Protein AF-A0A9W9EV88-F1 (afdb_monomer_lite)

Sequence (184 aa):
MPAATRAVLRQSQFLTRRTAVRHASSSSEKATQAASKAQEGLSKATAAAGPAISNAASALRKVGGPVGKVVSFVDSMIPPTLYYSRVGLELGKLVFRGQNMSPPNLATFQSYFQPLINLSRNPAALKSVNISPANFLARIRNASPKELAFAGVTAAEVVGFFTIGEMIGRMNIVGYRGEVAHHH

Secondary structure (DSSP, 8-state):
-----SSSTTSSSSS------SS-HHHHHHHHHHHHHHHHHHHHHHHHHHHHHHHHHHHHTT--SHHHHHHHHHHHHHHHHHHHHHHHHHHHHHHHHHTT-SPPPHHHHHHHHHHHHHHHH-HHHHHH----HHHHHHHHHHS-HHHHHHHHHHHHHHHHHHHHHHHHHTT-SSS--PPP----

InterPro domains:
  IPR006808 ATP synthase F0 complex subunit G, mitochondrial [PF04718] (73-177)
  IPR006808 ATP synthase F0 complex subunit G, mitochondrial [PTHR12386] (33-177)

pLDDT: mean 74.51, std 19.09, range [37.28, 97.62]

Foldseek 3Di:
DDPDDPPPPPPPPPPPDDPDDDPDVPPVVVVVVVVVVVVVVVVVVCVVCVVVVVVCVVVLVVPPDPVNVVVVVVVVVVVVVVVVVVVVVVVVVVVCVVVVVDDDDPVVVCVVCVVVVVCVVDVVVVVVPPPDVVVVVVCVVPDDPVRVVVVVVVVVVVVVVVVVVVCVVQVHDDDDPDDDPPDD

Structure (mmCIF, N/CA/C/O backbone):
data_AF-A0A9W9EV88-F1
#
_entry.id   AF-A0A9W9EV88-F1
#
loop_
_atom_site.group_PDB
_atom_site.id
_atom_site.type_symbol
_atom_site.label_atom_id
_atom_site.label_alt_id
_atom_site.label_comp_id
_atom_site.label_asym_id
_atom_site.label_entity_id
_atom_site.label_seq_id
_atom_site.pdbx_PDB_ins_code
_atom_site.Cartn_x
_atom_site.Cartn_y
_atom_site.Cartn_z
_atom_site.occupancy
_atom_site.B_iso_or_equiv
_atom_site.auth_seq_id
_atom_site.auth_comp_id
_atom_site.auth_asym_id
_atom_site.auth_atom_id
_atom_site.pdbx_PDB_model_num
ATOM 1 N N . MET A 1 1 ? 13.785 -12.077 65.538 1.00 42.59 1 MET A N 1
ATOM 2 C CA . MET A 1 1 ? 12.809 -12.316 64.451 1.00 42.59 1 MET A CA 1
ATOM 3 C C . MET A 1 1 ? 12.243 -10.972 63.990 1.00 42.59 1 MET A C 1
ATOM 5 O O . MET A 1 1 ? 11.300 -10.499 64.610 1.00 42.59 1 MET A O 1
ATOM 9 N N . PRO A 1 2 ? 12.856 -10.285 63.007 1.00 44.44 2 PRO A N 1
ATOM 10 C CA . PRO A 1 2 ? 12.471 -8.920 62.658 1.00 44.44 2 PRO A CA 1
ATOM 11 C C . PRO A 1 2 ? 11.575 -8.876 61.410 1.00 44.44 2 PRO A C 1
ATOM 13 O O . PRO A 1 2 ? 12.008 -9.179 60.301 1.00 44.44 2 PRO A O 1
ATOM 16 N N . ALA A 1 3 ? 10.327 -8.448 61.594 1.00 52.09 3 ALA A N 1
ATOM 17 C CA . ALA A 1 3 ? 9.383 -8.114 60.532 1.00 52.09 3 ALA A CA 1
ATOM 18 C C . ALA A 1 3 ? 9.397 -6.595 60.281 1.00 52.09 3 ALA A C 1
ATOM 20 O O . ALA A 1 3 ? 8.490 -5.885 60.700 1.00 52.09 3 ALA A O 1
ATOM 21 N N . ALA A 1 4 ? 10.450 -6.076 59.639 1.00 55.38 4 ALA A N 1
ATOM 22 C CA . ALA A 1 4 ? 10.560 -4.638 59.348 1.00 55.38 4 ALA A CA 1
ATOM 23 C C . ALA A 1 4 ? 11.412 -4.316 58.102 1.00 55.38 4 ALA A C 1
ATOM 25 O O . ALA A 1 4 ? 12.207 -3.383 58.117 1.00 55.38 4 ALA A O 1
ATOM 26 N N . THR A 1 5 ? 11.281 -5.078 57.006 1.00 55.31 5 THR A N 1
ATOM 27 C CA . THR A 1 5 ? 12.153 -4.885 55.816 1.00 55.31 5 THR A CA 1
ATOM 28 C C . THR A 1 5 ? 11.405 -4.698 54.488 1.00 55.31 5 THR A C 1
ATOM 30 O O . THR A 1 5 ? 12.028 -4.547 53.445 1.00 55.31 5 THR A O 1
ATOM 33 N N . ARG A 1 6 ? 10.066 -4.623 54.465 1.00 51.69 6 ARG A N 1
ATOM 34 C CA . ARG A 1 6 ? 9.307 -4.501 53.196 1.00 51.69 6 ARG A CA 1
ATOM 35 C C . ARG A 1 6 ? 8.792 -3.105 52.827 1.00 51.69 6 ARG A C 1
ATOM 37 O O . ARG A 1 6 ? 8.215 -2.958 51.755 1.00 51.69 6 ARG A O 1
ATOM 44 N N . ALA A 1 7 ? 9.039 -2.078 53.641 1.00 52.00 7 ALA A N 1
ATOM 45 C CA . ALA A 1 7 ? 8.532 -0.725 53.373 1.00 52.00 7 ALA A CA 1
ATOM 46 C C . ALA A 1 7 ? 9.521 0.214 52.647 1.00 52.00 7 ALA A C 1
ATOM 48 O O . ALA A 1 7 ? 9.100 1.244 52.134 1.00 52.00 7 ALA A O 1
ATOM 49 N N . VAL A 1 8 ? 10.811 -0.131 52.535 1.00 52.62 8 VAL A N 1
ATOM 50 C CA . VAL A 1 8 ? 11.850 0.808 52.044 1.00 52.62 8 VAL A CA 1
ATOM 51 C C . VAL A 1 8 ? 12.163 0.668 50.542 1.00 52.62 8 VAL A C 1
ATOM 53 O O . VAL A 1 8 ? 12.741 1.564 49.938 1.00 52.62 8 VAL A O 1
ATOM 56 N N . LEU A 1 9 ? 11.706 -0.394 49.868 1.00 50.00 9 LEU A N 1
ATOM 57 C CA . LEU A 1 9 ? 12.017 -0.624 48.444 1.00 50.00 9 LEU A CA 1
ATOM 58 C C . LEU A 1 9 ? 11.035 0.011 47.441 1.00 50.00 9 LEU A C 1
ATOM 60 O O . LEU A 1 9 ? 11.208 -0.153 46.237 1.00 50.00 9 LEU A O 1
ATOM 64 N N . ARG A 1 10 ? 10.012 0.751 47.889 1.00 52.19 10 ARG A N 1
ATOM 65 C CA . ARG A 1 10 ? 9.007 1.352 46.984 1.00 52.19 10 ARG A CA 1
ATOM 66 C C . ARG A 1 10 ? 9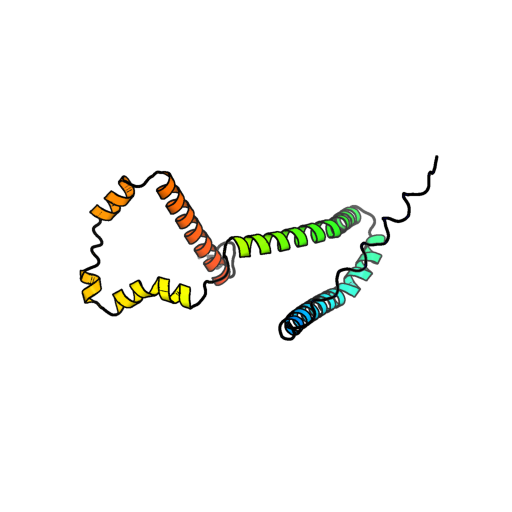.256 2.813 46.601 1.00 52.19 10 ARG A C 1
ATOM 68 O O . ARG A 1 10 ? 8.477 3.360 45.828 1.00 52.19 10 ARG A O 1
ATOM 75 N N . GLN A 1 11 ? 10.327 3.437 47.090 1.00 50.34 11 GLN A N 1
ATOM 76 C CA . GLN A 1 11 ? 10.500 4.893 46.984 1.00 50.34 11 GLN A CA 1
ATOM 77 C C . GLN A 1 11 ? 11.601 5.350 46.008 1.00 50.34 11 GLN A C 1
ATOM 79 O O . GLN A 1 11 ? 11.811 6.547 45.846 1.00 50.34 11 GLN A O 1
ATOM 84 N N . SER A 1 12 ? 12.270 4.432 45.301 1.00 52.25 12 SER A N 1
ATOM 85 C CA . SER A 1 12 ? 13.435 4.750 44.453 1.00 52.25 12 SER A CA 1
ATOM 86 C C . SER A 1 12 ? 13.187 4.770 42.935 1.00 52.25 12 SER A C 1
ATOM 88 O O . SER A 1 12 ? 14.128 4.991 42.181 1.00 52.25 12 SER A O 1
ATOM 90 N N . GLN A 1 13 ? 11.949 4.611 42.444 1.00 51.31 13 GLN A N 1
ATOM 91 C CA . GLN A 1 13 ? 11.678 4.607 40.989 1.00 51.31 13 GLN A CA 1
ATOM 92 C C . GLN A 1 13 ? 11.256 5.956 40.379 1.00 51.31 13 GLN A C 1
ATOM 94 O O . GLN A 1 13 ? 10.990 6.023 39.181 1.00 51.31 13 GLN A O 1
ATOM 99 N N . PHE A 1 14 ? 11.246 7.051 41.145 1.00 52.03 14 PHE A N 1
ATOM 100 C CA . PHE A 1 14 ? 10.795 8.359 40.642 1.00 52.03 14 PHE A CA 1
ATOM 101 C C . PHE A 1 14 ? 11.897 9.393 40.365 1.00 52.03 14 PHE A C 1
ATOM 103 O O . PHE A 1 14 ? 11.577 10.548 40.101 1.00 52.03 14 PHE A O 1
ATOM 110 N N . LEU A 1 15 ? 13.181 9.013 40.344 1.00 52.91 15 LEU A N 1
ATOM 111 C CA . LEU A 1 15 ? 14.284 9.973 40.149 1.00 52.91 15 LEU A CA 1
ATOM 112 C C . LEU A 1 15 ? 15.309 9.589 39.067 1.00 52.91 15 LEU A C 1
ATOM 114 O O . LEU A 1 15 ? 16.475 9.966 39.142 1.00 52.91 15 LEU A O 1
ATOM 118 N N . THR A 1 16 ? 14.897 8.902 37.998 1.00 52.94 16 THR A N 1
ATOM 119 C CA . THR A 1 16 ? 15.766 8.726 36.815 1.00 52.94 16 THR A CA 1
ATOM 120 C C . THR A 1 16 ? 14.980 8.821 35.512 1.00 52.94 16 THR A C 1
ATOM 122 O O . THR A 1 16 ? 14.794 7.854 34.783 1.00 52.94 16 THR A O 1
ATOM 125 N N . ARG A 1 17 ? 14.493 10.024 35.204 1.00 49.72 17 ARG A N 1
ATOM 126 C CA . ARG A 1 17 ? 14.118 10.424 33.838 1.00 49.72 17 ARG A CA 1
ATOM 127 C C . ARG A 1 17 ? 14.121 11.944 33.741 1.00 49.72 17 ARG A C 1
ATOM 129 O O . ARG A 1 17 ? 13.062 12.556 33.774 1.00 49.72 17 ARG A O 1
ATOM 136 N N . ARG A 1 18 ? 15.300 12.571 33.671 1.00 49.94 18 ARG A N 1
ATOM 137 C CA . ARG A 1 18 ? 15.445 13.976 33.237 1.00 49.94 18 ARG A CA 1
ATOM 138 C C . ARG A 1 18 ? 16.908 14.355 32.980 1.00 49.94 18 ARG A C 1
ATOM 140 O O . ARG A 1 18 ? 17.456 15.231 33.628 1.00 49.94 18 ARG A O 1
ATOM 147 N N . THR A 1 19 ? 17.507 13.737 31.965 1.00 48.81 19 THR A N 1
ATOM 148 C CA . THR A 1 19 ? 18.682 14.312 31.287 1.00 48.81 19 THR A CA 1
ATOM 149 C C . THR A 1 19 ? 18.754 13.811 29.849 1.00 48.81 19 THR A C 1
ATOM 151 O O . THR A 1 19 ? 19.478 12.886 29.516 1.00 48.81 19 THR A O 1
ATOM 154 N N . ALA A 1 20 ? 17.938 14.425 28.994 1.00 43.47 20 ALA A N 1
ATOM 155 C CA . ALA A 1 20 ? 18.139 14.462 27.547 1.00 43.47 20 ALA A CA 1
ATOM 156 C C . ALA A 1 20 ? 17.398 15.691 26.998 1.00 43.47 20 ALA A C 1
ATOM 158 O O . ALA A 1 20 ? 16.438 15.591 26.241 1.00 43.47 20 ALA A O 1
ATOM 159 N N . VAL A 1 21 ? 17.798 16.875 27.468 1.00 48.50 21 VAL A N 1
ATOM 160 C CA . VAL A 1 21 ? 17.461 18.147 26.823 1.00 48.50 21 VAL A CA 1
ATOM 161 C C . VAL A 1 21 ? 18.772 18.725 26.339 1.00 48.50 21 VAL A C 1
ATOM 163 O O . VAL A 1 21 ? 19.566 19.196 27.148 1.00 48.50 21 VAL A O 1
ATOM 166 N N . ARG A 1 22 ? 18.991 18.629 25.031 1.00 48.88 22 ARG A N 1
ATOM 167 C CA . ARG A 1 22 ? 19.702 19.569 24.152 1.00 48.88 22 ARG A CA 1
ATOM 168 C C . ARG A 1 22 ? 19.747 18.885 22.781 1.00 48.88 22 ARG A C 1
ATOM 170 O O . ARG A 1 22 ? 20.047 17.702 22.718 1.00 48.88 22 ARG A O 1
ATOM 177 N N . HIS A 1 23 ? 19.395 19.625 21.727 1.00 37.28 23 HIS A N 1
ATOM 178 C CA . HIS A 1 23 ? 19.303 19.209 20.310 1.00 37.28 23 HIS A CA 1
ATOM 179 C C . HIS A 1 23 ? 17.941 18.674 19.804 1.00 37.28 23 HIS A C 1
ATOM 181 O O . HIS A 1 23 ? 17.865 17.573 19.273 1.00 37.28 23 HIS A O 1
ATOM 187 N N . ALA A 1 24 ? 16.860 19.470 19.892 1.00 39.75 24 ALA A N 1
ATOM 188 C CA . ALA A 1 24 ? 15.646 19.254 19.072 1.00 39.75 24 ALA A CA 1
ATOM 189 C C . ALA A 1 24 ? 14.777 20.519 18.860 1.00 39.75 24 ALA A C 1
ATOM 191 O O . ALA A 1 24 ? 13.564 20.410 18.668 1.00 39.75 24 ALA A O 1
ATOM 192 N N . SER A 1 25 ? 15.362 21.720 18.899 1.00 42.44 25 SER A N 1
ATOM 193 C CA . SER A 1 25 ? 14.620 22.994 18.902 1.00 42.44 25 SER A CA 1
ATOM 194 C C . SER A 1 25 ? 13.800 23.262 17.631 1.00 42.44 25 SER A C 1
ATOM 196 O O . SER A 1 25 ? 12.825 23.988 17.699 1.00 42.44 25 SER A O 1
ATOM 198 N N . SER A 1 26 ? 14.112 22.639 16.491 1.00 46.00 26 SER A N 1
ATOM 199 C CA . SER A 1 26 ? 13.378 22.857 15.229 1.00 46.00 26 SER A CA 1
ATOM 200 C C . SER A 1 26 ? 12.286 21.816 14.929 1.00 46.00 26 SER A C 1
ATOM 202 O O . SER A 1 26 ? 11.531 21.971 13.965 1.00 46.00 26 SER A O 1
ATOM 204 N N . SER A 1 27 ? 12.169 20.754 15.741 1.00 43.22 27 SER A N 1
ATOM 205 C CA . SER A 1 27 ? 11.114 19.729 15.598 1.00 43.22 27 SER A CA 1
ATOM 206 C C . SER A 1 27 ? 10.027 19.838 16.668 1.00 43.22 27 SER A C 1
ATOM 208 O O . SER A 1 27 ? 8.867 19.529 16.391 1.00 43.22 27 SER A O 1
ATOM 210 N N . SER A 1 28 ? 10.368 20.348 17.859 1.00 45.91 28 SER A N 1
ATOM 211 C CA . SER A 1 28 ? 9.395 20.629 18.915 1.00 45.91 28 SER A CA 1
ATOM 212 C C . SER A 1 28 ? 8.444 21.744 18.497 1.00 45.91 28 SER A C 1
ATOM 214 O O . SER A 1 28 ? 7.249 21.623 18.720 1.00 45.91 28 SER A O 1
ATOM 216 N N . GLU A 1 29 ? 8.922 22.784 17.818 1.00 43.59 29 GLU A N 1
ATOM 217 C CA . GLU A 1 29 ? 8.090 23.906 17.369 1.00 43.59 29 GLU A CA 1
ATOM 218 C C . GLU A 1 29 ? 7.052 23.474 16.326 1.00 43.59 29 GLU A C 1
ATOM 220 O O . GLU A 1 29 ? 5.887 23.844 16.436 1.00 43.59 29 GLU A O 1
ATOM 225 N N . LYS A 1 30 ? 7.420 22.604 15.374 1.00 49.88 30 LYS A N 1
ATOM 226 C CA . LYS A 1 30 ? 6.482 22.054 14.378 1.00 49.88 30 LYS A CA 1
ATOM 227 C C . LYS A 1 30 ? 5.500 21.052 14.986 1.00 49.88 30 LYS A C 1
ATOM 229 O O . LYS A 1 30 ? 4.329 21.063 14.619 1.00 49.88 30 LYS A O 1
ATOM 234 N N . ALA A 1 31 ? 5.942 20.225 15.934 1.00 43.78 31 ALA A N 1
ATOM 235 C CA . ALA A 1 31 ? 5.064 19.310 16.664 1.00 43.78 31 ALA A CA 1
ATOM 236 C C . ALA A 1 31 ? 4.094 20.062 17.589 1.00 43.78 31 ALA A C 1
ATOM 238 O O . ALA A 1 31 ? 2.920 19.712 17.659 1.00 43.78 31 ALA A O 1
ATOM 239 N N . THR A 1 32 ? 4.556 21.136 18.232 1.00 47.88 32 THR A N 1
ATOM 240 C CA . THR A 1 32 ? 3.735 22.000 19.089 1.00 47.88 32 THR A CA 1
ATOM 241 C C . THR A 1 32 ? 2.781 22.835 18.243 1.00 47.88 32 THR A C 1
ATOM 243 O O . THR A 1 32 ? 1.622 22.942 18.596 1.00 47.88 32 THR A O 1
ATOM 246 N N . GLN A 1 33 ? 3.190 23.342 17.076 1.00 50.84 33 GLN A N 1
ATOM 247 C CA . GLN A 1 33 ? 2.287 24.031 16.146 1.00 50.84 33 GLN A CA 1
ATOM 248 C C . GLN A 1 33 ? 1.256 23.091 15.511 1.00 50.84 33 GLN A C 1
ATOM 250 O O . GLN A 1 33 ? 0.112 23.494 15.328 1.00 50.84 33 GLN A O 1
ATOM 255 N N . ALA A 1 34 ? 1.619 21.848 15.185 1.00 51.69 34 ALA A N 1
ATOM 256 C CA . ALA A 1 34 ? 0.673 20.850 14.687 1.00 51.69 34 ALA A CA 1
ATOM 257 C C . ALA A 1 34 ? -0.304 20.402 15.782 1.00 51.69 34 ALA A C 1
ATOM 259 O O . ALA A 1 34 ? -1.499 20.300 15.519 1.00 51.69 34 ALA A O 1
ATOM 260 N N . ALA A 1 35 ? 0.183 20.207 17.012 1.00 49.84 35 ALA A N 1
ATOM 261 C CA . ALA A 1 35 ? -0.654 19.944 18.175 1.00 49.84 35 ALA A CA 1
ATOM 262 C C . ALA A 1 35 ? -1.586 21.126 18.447 1.00 49.84 35 ALA A C 1
ATOM 264 O O . ALA A 1 35 ? -2.786 20.921 18.523 1.00 49.84 35 ALA A O 1
ATOM 265 N N . SER A 1 36 ? -1.075 22.360 18.465 1.00 52.44 36 SER A N 1
ATOM 266 C CA . SER A 1 36 ? -1.872 23.573 18.657 1.00 52.44 36 SER A CA 1
ATOM 267 C C . SER A 1 36 ? -2.904 23.769 17.550 1.00 52.44 36 SER A C 1
ATOM 269 O O . SER A 1 36 ? -4.048 24.049 17.871 1.00 52.44 36 SER A O 1
ATOM 271 N N . LYS A 1 37 ? -2.574 23.539 16.270 1.00 63.59 37 LYS A N 1
ATOM 272 C CA . LYS A 1 37 ? -3.545 23.609 15.157 1.00 63.59 37 LYS A CA 1
ATOM 273 C C . LYS A 1 37 ? -4.586 22.492 15.212 1.00 63.59 37 LYS A C 1
ATOM 275 O O . LYS A 1 37 ? -5.748 22.729 14.894 1.00 63.59 37 LYS A O 1
ATOM 280 N N . ALA A 1 38 ? -4.203 21.292 15.640 1.00 52.59 38 ALA A N 1
ATOM 281 C CA . ALA A 1 38 ? -5.143 20.202 15.879 1.00 52.59 38 ALA A CA 1
ATOM 282 C C . ALA A 1 38 ? -6.049 20.497 17.084 1.00 52.59 38 ALA A C 1
ATOM 284 O O . ALA A 1 38 ? -7.243 20.223 17.029 1.00 52.59 38 ALA A O 1
ATOM 285 N N . GLN A 1 39 ? -5.515 21.110 18.141 1.00 52.06 39 GLN A N 1
ATOM 286 C CA . GLN A 1 39 ? -6.261 21.529 19.325 1.00 52.06 39 GLN A CA 1
ATOM 287 C C . GLN A 1 39 ? -7.179 22.708 19.016 1.00 52.06 39 GLN A C 1
ATOM 289 O O . GLN A 1 39 ? -8.282 22.769 19.540 1.00 52.06 39 GLN A O 1
ATOM 294 N N . GLU A 1 40 ? -6.775 23.605 18.123 1.00 62.88 40 GLU A N 1
ATOM 295 C CA . GLU A 1 40 ? -7.579 24.719 17.632 1.00 62.88 40 GLU A CA 1
ATOM 296 C C . GLU A 1 40 ? -8.682 24.232 16.681 1.00 62.88 40 GLU A C 1
ATOM 298 O O . GLU A 1 40 ? -9.814 24.691 16.778 1.00 62.88 40 GLU A O 1
ATOM 303 N N . GLY A 1 41 ? -8.400 23.246 15.824 1.00 61.50 41 GLY A N 1
ATOM 304 C CA . GLY A 1 41 ? -9.399 22.574 14.988 1.00 61.50 41 GLY A CA 1
ATOM 305 C C . GLY A 1 41 ? -10.399 21.762 15.812 1.00 61.50 41 GLY A C 1
ATOM 306 O O . GLY A 1 41 ? -11.600 21.844 15.576 1.00 61.50 41 GLY A O 1
ATOM 307 N N . LEU A 1 42 ? -9.925 21.055 16.841 1.00 49.78 42 LEU A N 1
ATOM 308 C CA . LEU A 1 42 ? -10.768 20.343 17.797 1.00 49.78 42 LEU A CA 1
ATOM 309 C C . LEU A 1 42 ? -11.563 21.315 18.665 1.00 49.78 42 LEU A C 1
ATOM 311 O O . LEU A 1 42 ? -12.722 21.045 18.938 1.00 49.78 42 LEU A O 1
ATOM 315 N N . SER A 1 43 ? -10.991 22.455 19.057 1.00 55.59 43 SER A N 1
ATOM 316 C CA . SER A 1 43 ? -11.693 23.495 19.817 1.00 55.59 43 SER A CA 1
ATOM 317 C C . SER A 1 43 ? -12.707 24.234 18.953 1.00 55.59 43 SER A C 1
ATOM 319 O O . SER A 1 43 ? -13.769 24.555 19.453 1.00 55.59 43 SER A O 1
ATOM 321 N N . LYS A 1 44 ? -12.453 24.441 17.654 1.00 65.19 44 LYS A N 1
ATOM 322 C CA . LYS A 1 44 ? -13.431 24.988 16.695 1.00 65.19 44 LYS A CA 1
ATOM 323 C C . LYS A 1 44 ? -14.536 23.982 16.383 1.00 65.19 44 LYS A C 1
ATOM 325 O O . LYS A 1 44 ? -15.694 24.370 16.352 1.00 65.19 44 LYS A O 1
ATOM 330 N N . ALA A 1 45 ? -14.215 22.696 16.251 1.00 58.47 45 ALA A N 1
ATOM 331 C CA . ALA A 1 45 ? -15.206 21.629 16.116 1.00 58.47 45 ALA A CA 1
ATOM 332 C C . ALA A 1 45 ? -16.026 21.445 17.405 1.00 58.47 45 ALA A C 1
ATOM 334 O O . ALA A 1 45 ? -17.241 21.308 17.348 1.00 58.47 45 ALA A O 1
ATOM 335 N N . THR A 1 46 ? -15.382 21.526 18.570 1.00 58.41 46 THR A N 1
ATOM 336 C CA . THR A 1 46 ? -16.021 21.468 19.894 1.00 58.41 46 THR A CA 1
ATOM 337 C C . THR A 1 46 ? -16.766 22.757 20.219 1.00 58.41 46 THR A C 1
ATOM 339 O O . THR A 1 46 ? -17.731 22.701 20.954 1.00 58.41 46 THR A O 1
ATOM 342 N N . ALA A 1 47 ? -16.393 23.915 19.675 1.00 59.50 47 ALA A N 1
ATOM 343 C CA . ALA A 1 47 ? -17.138 25.166 19.832 1.00 59.50 47 ALA A CA 1
ATOM 344 C C . ALA A 1 47 ? -18.319 25.245 18.856 1.00 59.50 47 ALA A C 1
ATOM 346 O O . ALA A 1 47 ? -19.383 25.725 19.229 1.00 59.50 47 ALA A O 1
ATOM 347 N N . ALA A 1 48 ? -18.171 24.707 17.642 1.00 58.44 48 ALA A N 1
ATOM 348 C CA . ALA A 1 48 ? -19.261 24.558 16.680 1.00 58.44 48 ALA A CA 1
ATOM 349 C C . ALA A 1 48 ? -20.275 23.488 17.123 1.00 58.44 48 ALA A C 1
ATOM 351 O O . ALA A 1 48 ? -21.471 23.643 16.899 1.00 58.44 48 ALA A O 1
ATOM 352 N N . ALA A 1 49 ? -19.817 22.431 17.802 1.00 48.50 49 ALA A N 1
ATOM 353 C CA . ALA A 1 49 ? -20.669 21.378 18.351 1.00 48.50 49 ALA A CA 1
ATOM 354 C C . ALA A 1 49 ? -21.009 21.572 19.841 1.00 48.50 49 ALA A C 1
ATOM 356 O O . ALA A 1 49 ? -21.885 20.895 20.356 1.00 48.50 49 ALA A O 1
ATOM 357 N N . GLY A 1 50 ? -20.361 22.488 20.554 1.00 52.28 50 GLY A N 1
ATOM 358 C CA . GLY A 1 50 ? -20.436 22.633 22.015 1.00 52.28 50 GLY A CA 1
ATOM 359 C C . GLY A 1 50 ? -21.810 23.044 22.534 1.00 52.28 50 GLY A C 1
ATOM 360 O O . GLY A 1 50 ? -22.303 22.402 23.459 1.00 52.28 50 GLY A O 1
ATOM 361 N N . PRO A 1 51 ? -22.481 24.033 21.914 1.00 53.34 51 PRO A N 1
ATOM 362 C CA . PRO A 1 51 ? -23.866 24.368 22.229 1.00 53.34 51 PRO A CA 1
ATOM 363 C C . PRO A 1 51 ? -24.848 23.279 21.779 1.00 53.34 51 PRO A C 1
ATOM 365 O O . PRO A 1 51 ? -25.901 23.122 22.381 1.00 53.34 51 PRO A O 1
ATOM 368 N N . ALA A 1 52 ? -24.524 22.508 20.738 1.00 51.97 52 ALA A N 1
ATOM 369 C CA . ALA A 1 52 ? -25.381 21.430 20.248 1.00 51.97 52 ALA A CA 1
ATOM 370 C C . ALA A 1 52 ? -25.268 20.164 21.112 1.00 51.97 52 ALA A C 1
ATOM 372 O O . ALA A 1 52 ? -26.273 19.518 21.364 1.00 51.97 52 ALA A O 1
ATOM 373 N N . ILE A 1 53 ? -24.078 19.844 21.627 1.00 53.47 53 ILE A N 1
ATOM 374 C CA . ILE A 1 53 ? -23.797 18.693 22.496 1.00 53.47 53 ILE A CA 1
ATOM 375 C C . ILE A 1 53 ? -24.276 18.962 23.929 1.00 53.47 53 ILE A C 1
ATOM 377 O O . ILE A 1 53 ? -24.854 18.072 24.548 1.00 53.47 53 ILE A O 1
ATOM 381 N N . SER A 1 54 ? -24.106 20.180 24.459 1.00 55.94 54 SER A N 1
ATOM 382 C CA . SER A 1 54 ? -24.601 20.532 25.799 1.00 55.94 54 SER A CA 1
ATOM 383 C C . SER A 1 54 ? -26.129 20.650 25.850 1.00 55.94 54 SER A C 1
ATOM 385 O O . SER A 1 54 ? -26.732 20.181 26.815 1.00 55.94 54 SER A O 1
ATOM 387 N N . ASN A 1 55 ? -26.763 21.178 24.791 1.00 53.53 55 ASN A N 1
ATOM 388 C CA . ASN A 1 55 ? -28.222 21.186 24.645 1.00 53.53 55 ASN A CA 1
ATOM 389 C C . ASN A 1 55 ? -28.786 19.814 24.238 1.00 53.53 55 ASN A C 1
ATOM 391 O O . ASN A 1 55 ? -29.889 19.471 24.655 1.00 53.53 55 ASN A O 1
ATOM 395 N N . ALA A 1 56 ? -28.039 18.986 23.497 1.00 52.69 56 ALA A N 1
ATOM 396 C CA . ALA A 1 56 ? -28.408 17.594 23.255 1.00 52.69 56 ALA A CA 1
ATOM 397 C C . ALA A 1 56 ? -28.336 16.776 24.542 1.00 52.69 56 ALA A C 1
ATOM 399 O O . ALA A 1 56 ? -29.250 16.012 24.784 1.00 52.69 56 ALA A O 1
ATOM 400 N N . ALA A 1 57 ? -27.346 16.967 25.418 1.00 55.34 57 ALA A N 1
ATOM 401 C CA . ALA A 1 57 ? -27.267 16.253 26.695 1.00 55.34 57 ALA A CA 1
ATOM 402 C C . ALA A 1 57 ? -28.457 16.557 27.632 1.00 55.34 57 ALA A C 1
ATOM 404 O O . ALA A 1 57 ? -28.941 15.669 28.338 1.00 55.34 57 ALA A O 1
ATOM 405 N N . SER A 1 58 ? -28.973 17.791 27.627 1.00 55.47 58 SER A N 1
ATOM 406 C CA . SER A 1 58 ? -30.142 18.202 28.420 1.00 55.47 58 SER A CA 1
ATOM 407 C C . SER A 1 58 ? -31.491 17.941 27.726 1.00 55.47 58 SER A C 1
ATOM 409 O O . SER A 1 58 ? -32.470 17.662 28.422 1.00 55.47 58 SER A O 1
ATOM 411 N N . ALA A 1 59 ? -31.558 17.927 26.389 1.00 54.19 59 ALA A N 1
ATOM 412 C CA . ALA A 1 59 ? -32.727 17.472 25.625 1.00 54.19 59 ALA A CA 1
ATOM 413 C C . ALA A 1 59 ? -32.860 15.937 25.624 1.00 54.19 59 ALA A C 1
ATOM 415 O O . ALA A 1 59 ? -33.957 15.407 25.762 1.00 54.19 59 ALA A O 1
ATOM 416 N N . LEU A 1 60 ? -31.744 15.211 25.579 1.00 52.78 60 LEU A N 1
ATOM 417 C CA . LEU A 1 60 ? -31.661 13.749 25.599 1.00 52.78 60 LEU A CA 1
ATOM 418 C C . LEU A 1 60 ? -32.138 13.147 26.921 1.00 52.78 60 LEU A C 1
ATOM 420 O O . LEU A 1 60 ? -32.801 12.116 26.923 1.00 52.78 60 LEU A O 1
ATOM 424 N N . ARG A 1 61 ? -31.897 13.829 28.047 1.00 55.62 61 ARG A N 1
ATOM 425 C CA . ARG A 1 61 ? -32.488 13.458 29.345 1.00 55.62 61 ARG A CA 1
ATOM 426 C C . ARG A 1 61 ? -34.014 13.624 29.386 1.00 55.62 61 ARG A C 1
ATOM 428 O O . ARG A 1 61 ? -34.648 13.046 30.262 1.00 55.62 61 ARG A O 1
ATOM 435 N N . LYS A 1 62 ? -34.600 14.399 28.464 1.00 58.31 62 LYS A N 1
ATOM 436 C CA . LYS A 1 62 ? -36.049 14.641 28.356 1.00 58.31 62 LYS A CA 1
ATOM 437 C C . LYS A 1 62 ? -36.735 13.811 27.260 1.00 58.31 62 LYS A C 1
ATOM 439 O O . LYS A 1 62 ? -37.955 13.685 27.296 1.00 58.31 62 LYS A O 1
ATOM 444 N N . VAL A 1 63 ? -35.990 13.191 26.336 1.00 55.38 63 VAL A N 1
ATOM 445 C CA . VAL A 1 63 ? -36.534 12.250 25.336 1.00 55.38 63 VAL A CA 1
ATOM 446 C C . VAL A 1 63 ? -36.597 10.842 25.940 1.00 55.38 63 VAL A C 1
ATOM 448 O O . VAL A 1 63 ? -35.751 9.984 25.697 1.00 55.38 63 VAL A O 1
ATOM 451 N N . GLY A 1 64 ? -37.615 10.596 26.764 1.00 64.75 64 GLY A N 1
ATOM 452 C CA . GLY A 1 64 ? -37.992 9.239 27.164 1.00 64.75 64 GLY A CA 1
ATOM 453 C C . GLY A 1 64 ? -38.674 8.504 26.004 1.00 64.75 64 GLY A C 1
ATOM 454 O O . GLY A 1 64 ? -39.600 9.040 25.402 1.00 64.75 64 GLY A O 1
ATOM 455 N N . GLY A 1 65 ? -38.220 7.289 25.669 1.00 74.62 65 GLY A N 1
ATOM 456 C CA . GLY A 1 65 ? -38.830 6.444 24.630 1.00 74.62 65 GLY A CA 1
ATOM 457 C C . GLY A 1 65 ? -37.824 5.643 23.785 1.00 74.62 65 GLY A C 1
ATOM 458 O O . GLY A 1 65 ? -36.632 5.617 24.101 1.00 74.62 65 GLY A O 1
ATOM 459 N N . PRO A 1 66 ? -38.270 4.988 22.693 1.00 71.94 66 PRO A N 1
ATOM 460 C CA . PRO A 1 66 ? -37.418 4.197 21.791 1.00 71.94 66 PRO A CA 1
ATOM 461 C C . PRO A 1 66 ? -36.227 4.982 21.214 1.00 71.94 66 PRO A C 1
ATOM 463 O O . PRO A 1 66 ? -35.140 4.432 21.072 1.00 71.94 66 PRO A O 1
ATOM 466 N N . VAL A 1 67 ? -36.407 6.282 20.957 1.00 72.94 67 VAL A N 1
ATOM 467 C CA . VAL A 1 67 ? -35.351 7.188 20.466 1.00 72.94 67 VAL A CA 1
ATOM 468 C C . VAL A 1 67 ? -34.274 7.429 21.531 1.00 72.94 67 VAL A C 1
ATOM 470 O O . VAL A 1 67 ? -33.086 7.384 21.221 1.00 72.94 67 VAL A O 1
ATOM 473 N N . GLY A 1 68 ? -34.662 7.591 22.801 1.00 75.19 68 GLY A N 1
ATOM 474 C CA . GLY A 1 68 ? -33.718 7.740 23.915 1.00 75.19 68 GLY A CA 1
ATOM 475 C C . GLY A 1 68 ? -32.814 6.516 24.096 1.00 75.19 68 GLY A C 1
ATOM 476 O O . GLY A 1 68 ? -31.631 6.676 24.383 1.00 75.19 68 GLY A O 1
ATOM 477 N N . LYS A 1 69 ? -33.331 5.303 23.831 1.00 75.56 69 LYS A N 1
ATOM 478 C CA . LYS A 1 69 ? -32.543 4.054 23.867 1.00 75.56 69 LYS A CA 1
ATOM 479 C C . LYS A 1 69 ? -31.463 4.005 22.782 1.00 75.56 69 LYS A C 1
ATOM 481 O O . LYS A 1 69 ? -30.346 3.572 23.057 1.00 75.56 69 LYS A O 1
ATOM 486 N N . VAL A 1 70 ? -31.775 4.457 21.564 1.00 79.19 70 VAL A N 1
ATOM 487 C CA . VAL A 1 70 ? -30.799 4.517 20.460 1.00 79.19 70 VAL A CA 1
ATOM 488 C C . VAL A 1 70 ? -29.701 5.521 20.780 1.00 79.19 70 VAL A C 1
ATOM 490 O O . VAL A 1 70 ? -28.523 5.217 20.618 1.00 79.19 70 VAL A O 1
ATOM 493 N N . VAL A 1 71 ? -30.060 6.696 21.292 1.00 77.12 71 VAL A N 1
ATOM 494 C CA . VAL A 1 71 ? -29.057 7.713 21.607 1.00 77.12 71 VAL A CA 1
ATOM 495 C C . VAL A 1 71 ? -28.200 7.301 22.808 1.00 77.12 71 VAL A C 1
ATOM 497 O O . VAL A 1 71 ? -26.988 7.468 22.749 1.00 77.12 71 VAL A O 1
ATOM 500 N N . SER A 1 72 ? -28.765 6.673 23.848 1.00 76.44 72 SER A N 1
ATOM 501 C CA . SER A 1 72 ? -27.959 6.118 24.947 1.00 76.44 72 SER A CA 1
ATOM 502 C C . SER A 1 72 ? -27.023 4.999 24.487 1.00 76.44 72 SER A C 1
ATOM 504 O O . SER A 1 72 ? -25.921 4.855 25.008 1.00 76.44 72 SER A O 1
ATOM 506 N N . PHE A 1 73 ? -27.443 4.210 23.495 1.00 82.19 73 PHE A N 1
ATOM 507 C CA . PHE A 1 73 ? -26.604 3.177 22.896 1.00 82.19 73 PHE A CA 1
ATOM 508 C C . PHE A 1 73 ? -25.440 3.791 22.111 1.00 82.19 73 PHE A C 1
ATOM 510 O O . PHE A 1 73 ? -24.293 3.399 22.319 1.00 82.19 73 PHE A O 1
ATOM 517 N N . VAL A 1 74 ? -25.702 4.810 21.289 1.00 82.62 74 VAL A N 1
ATOM 518 C CA . VAL A 1 74 ? -24.646 5.559 20.592 1.00 82.62 74 VAL A CA 1
ATOM 519 C C . VAL A 1 74 ? -23.687 6.203 21.593 1.00 82.62 74 VAL A C 1
ATOM 521 O O . VAL A 1 74 ? -22.478 6.049 21.446 1.00 82.62 74 VAL A O 1
ATOM 524 N N . ASP A 1 75 ? -24.198 6.845 22.645 1.00 81.06 75 ASP A N 1
ATOM 525 C CA . ASP A 1 75 ? -23.376 7.485 23.679 1.00 81.06 75 ASP A CA 1
ATOM 526 C C . ASP A 1 75 ? -22.491 6.465 24.414 1.00 81.06 75 ASP A C 1
ATOM 528 O O . ASP A 1 75 ? -21.303 6.697 24.633 1.00 81.06 75 ASP A O 1
ATOM 532 N N . SER A 1 76 ? -23.014 5.260 24.669 1.00 81.31 76 SER A N 1
ATOM 533 C CA . SER A 1 76 ? -22.227 4.159 25.239 1.00 81.31 76 SER A CA 1
ATOM 534 C C . SER A 1 76 ? -21.111 3.651 24.312 1.00 81.31 76 SER A C 1
ATOM 536 O O . SER A 1 76 ? -20.104 3.126 24.787 1.00 81.31 76 SER A O 1
ATOM 538 N N . MET A 1 77 ? -21.248 3.840 22.995 1.00 85.19 77 MET A N 1
ATOM 539 C CA . MET A 1 77 ? -20.252 3.443 21.997 1.00 85.19 77 MET A CA 1
ATOM 540 C C . MET A 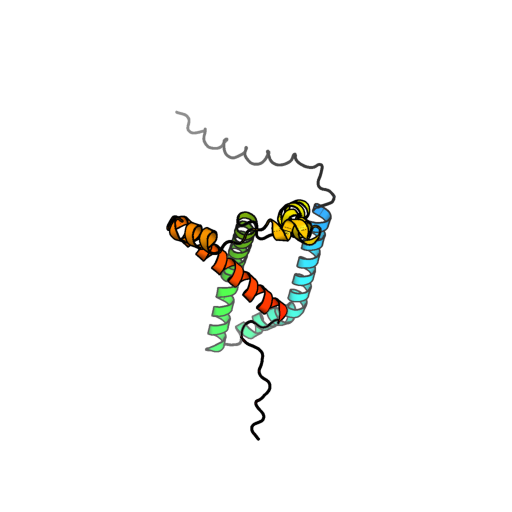1 77 ? -19.175 4.502 21.748 1.00 85.19 77 MET A C 1
ATOM 542 O O . MET A 1 77 ? -18.097 4.146 21.264 1.00 85.19 77 MET A O 1
ATOM 546 N N . ILE A 1 78 ? -19.405 5.775 22.087 1.00 83.25 78 ILE A N 1
ATOM 547 C CA . ILE A 1 78 ? -18.427 6.851 21.851 1.00 83.25 78 ILE A CA 1
ATOM 548 C C . ILE A 1 78 ? -17.100 6.575 22.590 1.00 83.25 78 ILE A C 1
ATOM 550 O O . ILE A 1 78 ? -16.058 6.555 21.922 1.00 83.25 78 ILE A O 1
ATOM 554 N N . PRO A 1 79 ? -17.077 6.302 23.915 1.00 85.81 79 PRO A N 1
ATOM 555 C CA . PRO A 1 79 ? -15.825 6.063 24.632 1.00 85.81 79 PRO A CA 1
ATOM 556 C C . PRO A 1 79 ? -14.986 4.887 24.092 1.00 85.81 79 PRO A C 1
ATOM 558 O O . PRO A 1 79 ? -13.795 5.097 23.831 1.00 85.81 79 PRO A O 1
ATOM 561 N N . PRO A 1 80 ? -15.537 3.671 23.866 1.00 89.44 80 PRO A N 1
ATOM 562 C CA . PRO A 1 80 ? -14.741 2.561 23.342 1.00 89.44 80 PRO A CA 1
ATOM 563 C C . PRO A 1 80 ? -14.307 2.790 21.891 1.00 89.44 80 PRO A C 1
ATOM 565 O O . PRO A 1 80 ? -13.167 2.483 21.543 1.00 89.44 80 PRO A O 1
ATOM 568 N N . THR A 1 81 ? -15.157 3.389 21.051 1.00 90.19 81 THR A N 1
ATOM 569 C CA . THR A 1 81 ? -14.810 3.683 19.650 1.00 90.19 81 THR A CA 1
ATOM 570 C C . THR A 1 81 ? -13.626 4.643 19.563 1.00 90.19 81 THR A C 1
ATOM 572 O O . THR A 1 81 ? -12.715 4.440 18.759 1.00 90.19 81 THR A O 1
ATOM 575 N N . LEU A 1 82 ? -13.569 5.658 20.429 1.00 92.06 82 LEU A N 1
ATOM 576 C CA . LEU A 1 82 ? -12.423 6.568 20.494 1.00 92.06 82 LEU A CA 1
ATOM 577 C C . LEU A 1 82 ? -11.138 5.856 20.927 1.00 92.06 82 LEU A C 1
ATOM 579 O O . LEU A 1 82 ? -10.070 6.133 20.382 1.00 92.06 82 LEU A O 1
ATOM 583 N N . TYR A 1 83 ? -11.220 4.931 21.883 1.00 93.19 83 TYR A N 1
ATOM 584 C CA . TYR A 1 83 ? -10.054 4.163 22.309 1.00 93.19 83 TYR A CA 1
ATOM 585 C C . TYR A 1 83 ? -9.530 3.265 21.180 1.00 93.19 83 TYR A C 1
ATOM 587 O O . TYR A 1 83 ? -8.359 3.360 20.805 1.00 93.19 83 TYR A O 1
ATOM 595 N N . TYR A 1 84 ? -10.398 2.449 20.579 1.00 95.94 84 TYR A N 1
ATOM 596 C CA . TYR A 1 84 ? -9.991 1.512 19.531 1.00 95.94 84 TYR A CA 1
ATOM 597 C C . TYR A 1 84 ? -9.584 2.202 18.232 1.00 95.94 84 TYR A C 1
ATOM 599 O O . TYR A 1 84 ? -8.652 1.741 17.579 1.00 95.94 84 TYR A O 1
ATOM 607 N N . SER A 1 85 ? -10.194 3.334 17.880 1.00 95.38 85 SER A N 1
ATOM 608 C CA . SER A 1 85 ? -9.746 4.124 16.727 1.00 95.38 85 SER A CA 1
ATOM 609 C C . SER A 1 85 ? -8.335 4.681 16.930 1.00 95.38 85 SER A C 1
ATOM 611 O O . SER A 1 85 ? -7.518 4.597 16.018 1.00 95.38 85 SER A O 1
ATOM 613 N N . ARG A 1 86 ? -7.987 5.171 18.130 1.00 94.81 86 ARG A N 1
ATOM 614 C CA . ARG A 1 86 ? -6.614 5.613 18.440 1.00 94.81 86 ARG A CA 1
ATOM 615 C C . ARG A 1 86 ? -5.612 4.470 18.359 1.00 94.81 86 ARG A C 1
ATOM 617 O O . ARG A 1 86 ? -4.560 4.638 17.750 1.00 94.81 86 ARG A O 1
ATOM 624 N N . VAL A 1 87 ? -5.944 3.314 18.933 1.00 96.94 87 VAL A N 1
ATOM 625 C CA . VAL A 1 87 ? -5.086 2.123 18.852 1.00 96.94 87 VAL A CA 1
ATOM 626 C C . VAL A 1 87 ? -4.913 1.692 17.396 1.00 96.94 87 VAL A C 1
ATOM 628 O O . VAL A 1 87 ? -3.785 1.502 16.951 1.00 96.94 87 VAL A O 1
ATOM 631 N N . GLY A 1 88 ? -6.002 1.619 16.629 1.00 97.06 88 GLY A N 1
ATOM 632 C CA . GLY A 1 88 ? -5.969 1.294 15.204 1.00 97.06 88 GLY A CA 1
ATOM 633 C C . GLY A 1 88 ? -5.103 2.264 14.397 1.00 97.06 88 GLY A C 1
ATOM 634 O O . GLY A 1 88 ? -4.316 1.825 13.564 1.00 97.06 88 GLY A O 1
ATOM 635 N N . LEU A 1 89 ? -5.170 3.568 14.687 1.00 96.88 89 LEU A N 1
ATOM 636 C CA . LEU A 1 89 ? -4.322 4.577 14.047 1.00 96.88 89 LEU A CA 1
ATOM 637 C C . LEU A 1 89 ? -2.837 4.411 14.395 1.00 96.88 89 LEU A C 1
ATOM 639 O O . LEU A 1 89 ? -1.998 4.521 13.504 1.00 96.88 89 LEU A O 1
ATOM 643 N N . GLU A 1 90 ? -2.485 4.149 15.656 1.00 96.50 90 GLU A N 1
ATOM 644 C CA . GLU A 1 90 ? -1.084 3.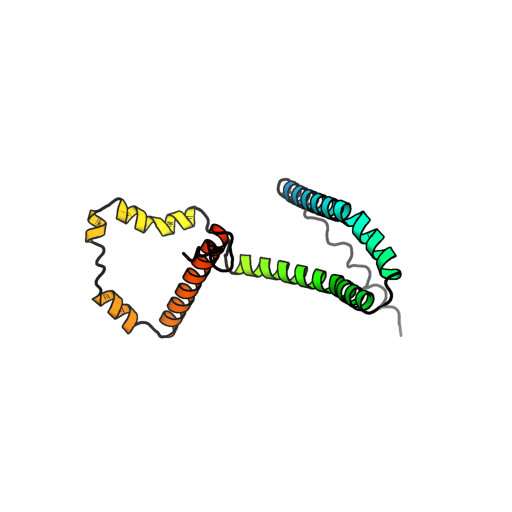921 16.045 1.00 96.50 90 GLU A CA 1
ATOM 645 C C . GLU A 1 90 ? -0.524 2.630 15.435 1.00 96.50 90 GLU A C 1
ATOM 647 O O . GLU A 1 90 ? 0.584 2.631 14.895 1.00 96.50 90 GLU A O 1
ATOM 652 N N . LEU A 1 91 ? -1.310 1.551 15.425 1.00 97.06 91 LEU A N 1
ATOM 653 C CA . LEU A 1 91 ? -0.944 0.312 14.739 1.00 97.06 91 LEU A CA 1
ATOM 654 C C . LEU A 1 91 ? -0.783 0.541 13.232 1.00 97.06 91 LEU A C 1
ATOM 656 O O . LEU A 1 91 ? 0.208 0.108 12.646 1.00 97.06 91 LEU A O 1
ATOM 660 N N . GLY A 1 92 ? -1.693 1.299 12.619 1.00 96.50 92 GLY A N 1
ATOM 661 C CA . GLY A 1 92 ? -1.603 1.696 11.217 1.00 96.50 92 GLY A CA 1
ATOM 662 C C . GLY A 1 92 ? -0.312 2.456 10.904 1.00 96.50 92 GLY A C 1
ATOM 663 O O . GLY A 1 92 ? 0.355 2.144 9.921 1.00 96.50 92 GLY A O 1
ATOM 664 N N . LYS A 1 93 ? 0.110 3.395 11.764 1.00 95.88 93 LYS A N 1
ATOM 665 C CA . LYS A 1 93 ? 1.389 4.116 11.603 1.00 95.88 93 LYS A CA 1
ATOM 666 C C . LYS A 1 93 ? 2.597 3.181 11.656 1.00 95.88 93 LYS A C 1
ATOM 668 O O . LYS A 1 93 ? 3.549 3.381 10.900 1.00 95.88 93 LYS A O 1
ATOM 673 N N . LEU A 1 94 ? 2.583 2.191 12.549 1.00 96.62 94 LEU A N 1
ATOM 674 C CA . LEU A 1 94 ? 3.664 1.211 12.659 1.00 96.62 94 LEU A CA 1
ATOM 675 C C . LEU A 1 94 ? 3.749 0.340 11.409 1.00 96.62 94 LEU A C 1
ATOM 677 O O . LEU A 1 94 ? 4.838 0.183 10.865 1.00 96.62 94 LEU A O 1
ATOM 681 N N . VAL A 1 95 ? 2.614 -0.157 10.913 1.00 96.19 95 VAL A N 1
ATOM 682 C CA . VAL A 1 95 ? 2.563 -0.954 9.679 1.00 96.19 95 VAL A CA 1
ATOM 683 C C . VAL A 1 95 ? 2.996 -0.120 8.476 1.00 96.19 95 VAL A C 1
ATOM 685 O O . VAL A 1 95 ? 3.822 -0.577 7.694 1.00 96.19 95 VAL A O 1
ATOM 688 N N . PHE A 1 96 ? 2.526 1.124 8.360 1.00 95.44 96 PHE A N 1
ATOM 689 C CA . PHE A 1 96 ? 2.900 2.025 7.267 1.00 95.44 96 PHE A CA 1
ATOM 690 C C . PHE A 1 96 ? 4.418 2.241 7.190 1.00 95.44 96 PHE A C 1
ATOM 692 O O . PHE A 1 96 ? 5.009 2.182 6.113 1.00 95.44 96 PHE A O 1
ATOM 699 N N . ARG A 1 97 ? 5.068 2.454 8.342 1.00 95.50 97 ARG A N 1
ATOM 700 C CA . ARG A 1 97 ? 6.531 2.584 8.415 1.00 95.50 97 ARG A CA 1
ATOM 701 C C . ARG A 1 97 ? 7.245 1.252 8.202 1.00 95.50 97 ARG A C 1
ATOM 703 O O . ARG A 1 97 ? 8.239 1.223 7.490 1.00 95.50 97 ARG A O 1
ATOM 710 N N . GLY A 1 98 ? 6.743 0.167 8.790 1.00 95.62 98 GLY A N 1
ATOM 711 C CA . GLY A 1 98 ? 7.333 -1.168 8.672 1.00 95.62 98 GLY A CA 1
ATOM 712 C C . GLY A 1 98 ? 7.313 -1.710 7.243 1.00 95.62 98 GLY A C 1
ATOM 713 O O . GLY A 1 98 ? 8.263 -2.362 6.828 1.00 95.62 98 GLY A O 1
ATOM 714 N N . GLN A 1 99 ? 6.274 -1.378 6.475 1.00 92.94 99 GLN A N 1
ATOM 715 C CA . GLN A 1 99 ? 6.118 -1.765 5.071 1.00 92.94 99 GLN A CA 1
ATOM 716 C C . GLN A 1 99 ? 6.750 -0.767 4.085 1.00 92.94 99 GLN A C 1
ATOM 718 O O . GLN A 1 99 ? 6.561 -0.899 2.883 1.00 92.94 99 GLN A O 1
ATOM 723 N N . ASN A 1 100 ? 7.497 0.238 4.565 1.00 91.94 100 ASN A N 1
ATOM 724 C CA . ASN A 1 100 ? 8.118 1.274 3.726 1.00 91.94 100 ASN A CA 1
ATOM 725 C C . ASN A 1 100 ? 7.133 1.956 2.755 1.00 91.94 100 ASN A C 1
ATOM 727 O O . ASN A 1 100 ? 7.476 2.268 1.620 1.00 91.94 100 ASN A O 1
ATOM 731 N N . MET A 1 101 ? 5.909 2.230 3.215 1.00 91.38 101 MET A N 1
ATOM 732 C CA . MET A 1 101 ? 4.839 2.825 2.400 1.00 91.38 101 MET A CA 1
ATOM 733 C C . MET A 1 101 ? 5.054 4.323 2.110 1.00 91.38 101 MET A C 1
ATOM 735 O O . MET A 1 101 ? 4.249 4.960 1.432 1.00 91.38 101 MET A O 1
ATOM 739 N N . SER A 1 102 ? 6.120 4.918 2.650 1.00 91.06 102 SER A N 1
ATOM 740 C CA . SER A 1 102 ? 6.558 6.266 2.292 1.00 91.06 102 SER A CA 1
ATOM 741 C C . SER A 1 102 ? 7.247 6.267 0.926 1.00 91.06 102 SER A C 1
ATOM 743 O O . SER A 1 102 ? 7.989 5.330 0.632 1.00 91.06 102 SER A O 1
ATOM 745 N N . PRO A 1 103 ? 7.096 7.334 0.121 1.00 90.75 103 PRO A N 1
ATOM 746 C CA . PRO A 1 103 ? 7.807 7.436 -1.146 1.00 90.75 103 PRO A CA 1
ATOM 747 C C . PRO A 1 103 ? 9.330 7.319 -0.936 1.00 90.75 103 PRO A C 1
ATOM 749 O O . PRO A 1 103 ? 9.849 7.819 0.071 1.00 90.75 103 PRO A O 1
ATOM 752 N N . PRO A 1 104 ? 10.056 6.664 -1.862 1.00 91.12 104 PRO A N 1
ATOM 753 C CA . PRO A 1 104 ? 11.499 6.493 -1.752 1.00 91.12 104 PRO A CA 1
ATOM 754 C C . PRO A 1 104 ? 12.221 7.843 -1.830 1.00 91.12 104 PRO A C 1
ATOM 756 O O . PRO A 1 104 ? 11.711 8.818 -2.385 1.00 91.12 104 PRO A O 1
ATOM 759 N N . ASN A 1 105 ? 13.444 7.900 -1.299 1.00 93.62 105 ASN A N 1
ATOM 760 C CA . ASN A 1 105 ? 14.274 9.092 -1.449 1.00 93.62 105 ASN A CA 1
ATOM 761 C C . ASN A 1 105 ? 14.696 9.290 -2.923 1.00 93.62 105 ASN A C 1
ATOM 763 O O . ASN A 1 105 ? 14.712 8.347 -3.720 1.00 93.62 105 ASN A O 1
ATOM 767 N N . LEU A 1 106 ? 15.079 10.521 -3.280 1.00 93.50 106 LEU A N 1
ATOM 768 C CA . LEU A 1 106 ? 15.440 10.873 -4.659 1.00 93.50 106 LEU A CA 1
ATOM 769 C C . LEU A 1 106 ? 16.644 10.090 -5.199 1.00 93.50 106 LEU A C 1
ATOM 771 O O . LEU A 1 106 ? 16.679 9.796 -6.390 1.00 93.50 106 LEU A O 1
ATOM 775 N N . ALA A 1 107 ? 17.604 9.713 -4.352 1.00 93.94 107 ALA A N 1
ATOM 776 C CA . ALA A 1 107 ? 18.759 8.927 -4.781 1.00 93.94 107 ALA A CA 1
ATOM 777 C C . ALA A 1 107 ? 18.360 7.490 -5.160 1.00 93.94 107 ALA A C 1
ATOM 779 O O . ALA A 1 107 ? 18.823 6.965 -6.169 1.00 93.94 107 ALA A O 1
ATOM 780 N N . THR A 1 108 ? 17.455 6.873 -4.396 1.00 93.62 108 THR A N 1
ATOM 781 C CA . THR A 1 108 ? 16.873 5.559 -4.698 1.00 93.62 108 THR A CA 1
ATOM 782 C C . THR A 1 108 ? 16.019 5.609 -5.961 1.00 93.62 108 THR A C 1
ATOM 784 O O . THR A 1 108 ? 16.082 4.703 -6.787 1.00 93.62 108 THR A O 1
ATOM 787 N N . PHE A 1 109 ? 15.245 6.679 -6.146 1.00 93.56 109 PHE A N 1
ATOM 788 C CA . PHE A 1 109 ? 14.506 6.884 -7.388 1.00 93.56 109 PHE A CA 1
ATOM 789 C C . PHE A 1 109 ? 15.467 7.005 -8.579 1.00 93.56 109 PHE A C 1
ATOM 791 O O . PHE A 1 109 ? 15.311 6.309 -9.580 1.00 93.56 109 PHE A O 1
ATOM 798 N N . GLN A 1 110 ? 16.511 7.828 -8.455 1.00 93.50 110 GLN A N 1
ATOM 799 C CA . GLN A 1 110 ? 17.507 7.998 -9.506 1.00 93.50 110 GLN A CA 1
ATOM 800 C C . GLN A 1 110 ? 18.172 6.670 -9.870 1.00 93.50 110 GLN A C 1
ATOM 802 O O . GLN A 1 110 ? 18.219 6.343 -11.050 1.00 93.50 110 GLN A O 1
ATOM 807 N N . SER A 1 111 ? 18.637 5.883 -8.896 1.00 94.44 111 SER A N 1
ATOM 808 C CA . SER A 1 111 ? 19.312 4.611 -9.174 1.00 94.44 111 SER A CA 1
ATOM 809 C C . SER A 1 111 ? 18.400 3.593 -9.860 1.00 94.44 111 SER A C 1
ATOM 811 O O . SER A 1 111 ? 18.847 2.904 -10.776 1.00 94.44 111 SER A O 1
ATOM 813 N N . TYR A 1 112 ? 17.123 3.536 -9.475 1.00 93.19 112 TYR A N 1
ATOM 814 C CA . TYR A 1 112 ? 16.146 2.634 -10.081 1.00 93.19 112 TYR A CA 1
ATOM 815 C C . TYR A 1 112 ? 15.835 3.001 -11.537 1.00 93.19 112 TYR A C 1
ATOM 817 O O . TYR A 1 112 ? 15.777 2.129 -12.403 1.00 93.19 112 TYR A O 1
ATOM 825 N N . PHE A 1 113 ? 15.675 4.294 -11.830 1.00 92.31 113 PHE A N 1
ATOM 826 C CA . PHE A 1 113 ? 15.333 4.768 -13.173 1.00 92.31 113 PHE A CA 1
ATOM 827 C C . PHE A 1 113 ? 16.552 5.013 -14.073 1.00 92.31 113 PHE A C 1
ATOM 829 O O . PHE A 1 113 ? 16.392 5.122 -15.290 1.00 92.31 113 PHE A O 1
ATOM 836 N N . GLN A 1 114 ? 17.773 5.052 -13.529 1.00 91.31 114 GLN A N 1
ATOM 837 C CA . GLN A 1 114 ? 18.995 5.312 -14.294 1.00 91.31 114 GLN A CA 1
ATOM 838 C C . GLN A 1 114 ? 19.165 4.378 -15.508 1.00 91.31 114 GLN A C 1
ATOM 840 O O . GLN A 1 114 ? 19.473 4.893 -16.583 1.00 91.31 114 GLN A O 1
ATOM 845 N N . PRO A 1 115 ? 18.932 3.051 -15.421 1.00 87.69 115 PRO A N 1
ATOM 846 C CA . PRO A 1 115 ? 19.046 2.162 -16.578 1.00 87.69 115 PRO A CA 1
ATOM 847 C C . PRO A 1 115 ? 18.039 2.498 -17.682 1.00 87.69 115 PRO A C 1
ATOM 849 O O . PRO A 1 115 ? 18.393 2.477 -18.857 1.00 87.69 115 PRO A O 1
ATOM 852 N N . LEU A 1 116 ? 16.810 2.870 -17.312 1.00 86.62 116 LEU A N 1
ATOM 853 C CA . LEU A 1 116 ? 15.753 3.243 -18.257 1.00 86.62 116 LEU A CA 1
ATOM 854 C C . LEU A 1 116 ? 16.070 4.570 -18.955 1.00 86.62 116 LEU A C 1
ATOM 856 O O . LEU A 1 116 ? 15.915 4.697 -20.168 1.00 86.62 116 LEU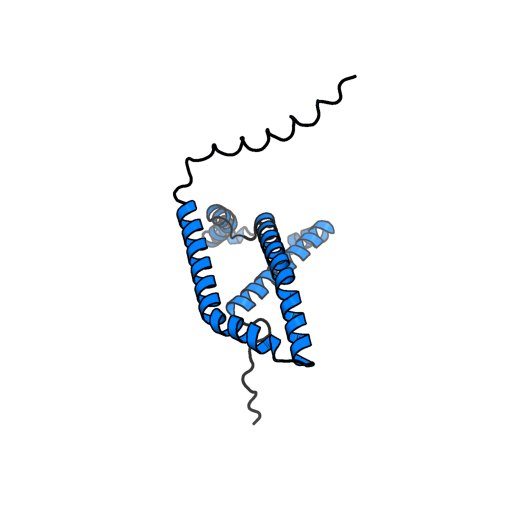 A O 1
ATOM 860 N N . ILE A 1 117 ? 16.573 5.547 -18.199 1.00 87.19 117 ILE A N 1
ATOM 861 C CA . ILE A 1 117 ? 17.007 6.844 -18.732 1.00 87.19 117 ILE A CA 1
ATOM 862 C C . ILE A 1 117 ? 18.241 6.675 -19.630 1.00 87.19 117 ILE A C 1
ATOM 864 O O . ILE A 1 117 ? 18.349 7.314 -20.674 1.00 87.19 117 ILE A O 1
ATOM 868 N N . ASN A 1 118 ? 19.178 5.806 -19.256 1.00 85.31 118 ASN A N 1
ATOM 869 C CA . ASN A 1 118 ? 20.356 5.512 -20.072 1.00 85.31 118 ASN A CA 1
ATOM 870 C C . ASN A 1 118 ? 19.971 4.792 -21.372 1.00 85.31 118 ASN A C 1
ATOM 872 O O . ASN A 1 118 ? 20.565 5.057 -22.416 1.00 85.31 118 ASN A O 1
ATOM 876 N N . LEU A 1 119 ? 18.952 3.929 -21.321 1.00 84.62 119 LEU A N 1
ATOM 877 C CA . LEU A 1 119 ? 18.407 3.242 -22.484 1.00 84.62 119 LEU A CA 1
ATOM 878 C C . LEU A 1 119 ? 17.724 4.209 -23.463 1.00 84.62 119 LEU A C 1
ATOM 880 O O . LEU A 1 119 ? 17.902 4.075 -24.670 1.00 84.62 119 LEU A O 1
ATOM 884 N N . SER A 1 120 ? 16.985 5.204 -22.963 1.00 82.62 120 SER A N 1
ATOM 885 C CA . SER A 1 120 ? 16.339 6.209 -23.818 1.00 82.62 120 SER A CA 1
ATOM 886 C C . SER A 1 120 ? 17.326 7.223 -24.404 1.00 82.62 120 SER A C 1
ATOM 888 O O . SER A 1 120 ? 17.155 7.657 -25.540 1.00 82.62 120 SER A O 1
ATOM 890 N N . ARG A 1 121 ? 18.386 7.578 -23.665 1.00 84.81 121 ARG A N 1
ATOM 891 C CA . ARG A 1 121 ? 19.444 8.491 -24.135 1.00 84.81 121 ARG A CA 1
ATOM 892 C C . ARG A 1 121 ? 20.376 7.862 -25.166 1.00 84.81 121 ARG A C 1
ATOM 894 O O . ARG A 1 121 ? 20.960 8.593 -25.960 1.00 84.81 121 ARG A O 1
ATOM 901 N N . ASN A 1 122 ? 20.536 6.538 -25.156 1.00 82.62 122 ASN A N 1
ATOM 902 C CA . ASN A 1 122 ? 21.397 5.830 -26.095 1.00 82.62 122 ASN A CA 1
ATOM 903 C C . ASN A 1 122 ? 20.589 4.833 -26.948 1.00 82.62 122 ASN A C 1
ATOM 905 O O . ASN A 1 122 ? 20.448 3.669 -26.567 1.00 82.62 122 ASN A O 1
ATOM 909 N N . PRO A 1 123 ? 20.108 5.228 -28.141 1.00 71.69 123 PRO A N 1
ATOM 910 C CA . PRO A 1 123 ? 19.320 4.345 -29.000 1.00 71.69 123 PRO A CA 1
ATOM 911 C C . PRO A 1 123 ? 20.107 3.132 -29.530 1.00 71.69 123 PRO A C 1
ATOM 913 O O . PRO A 1 123 ? 19.501 2.156 -29.969 1.00 71.69 123 PRO A O 1
ATOM 916 N N . ALA A 1 124 ? 21.445 3.132 -29.460 1.00 77.50 124 ALA A N 1
ATOM 917 C CA . ALA A 1 124 ? 22.241 1.936 -29.746 1.00 77.50 124 ALA A CA 1
ATOM 918 C C . ALA A 1 124 ? 22.109 0.874 -28.637 1.00 77.50 124 ALA A C 1
ATOM 920 O O . ALA A 1 124 ? 22.163 -0.320 -28.927 1.00 77.50 124 ALA A O 1
ATOM 921 N N . ALA A 1 125 ? 21.850 1.285 -27.389 1.00 71.12 125 ALA A N 1
ATOM 922 C CA . ALA A 1 125 ? 21.595 0.368 -26.281 1.00 71.12 125 ALA A CA 1
ATOM 923 C C . ALA A 1 125 ? 20.252 -0.365 -26.444 1.00 71.12 125 ALA A C 1
ATOM 925 O O . ALA A 1 125 ? 20.171 -1.543 -26.106 1.00 71.12 125 ALA A O 1
ATOM 926 N N . LEU A 1 126 ? 19.236 0.255 -27.058 1.00 69.12 126 LEU A N 1
ATOM 927 C CA . LEU A 1 126 ? 17.969 -0.419 -27.396 1.00 69.12 126 LEU A CA 1
ATOM 928 C C . LEU A 1 126 ? 18.176 -1.628 -28.315 1.00 69.12 126 LEU A C 1
ATOM 930 O O . LEU A 1 126 ? 17.525 -2.650 -28.124 1.00 69.12 126 LEU A O 1
ATOM 934 N N . LYS A 1 127 ? 19.134 -1.560 -29.249 1.00 69.12 127 LYS A N 1
ATOM 935 C CA . LYS A 1 127 ? 19.488 -2.698 -30.116 1.00 69.12 127 LYS A CA 1
ATOM 936 C C . LYS A 1 127 ? 20.159 -3.846 -29.352 1.00 69.12 127 LYS A C 1
ATOM 938 O O . LYS A 1 127 ? 20.115 -4.982 -29.808 1.00 69.12 127 LYS A O 1
ATOM 943 N N . SER A 1 128 ? 20.765 -3.558 -28.198 1.00 65.31 128 SER A N 1
ATOM 944 C CA . SER A 1 128 ? 21.368 -4.562 -27.310 1.00 65.31 128 SER A CA 1
ATOM 945 C C . SER A 1 128 ? 20.393 -5.148 -26.281 1.00 65.31 128 SER A C 1
ATOM 947 O O . SER A 1 128 ? 20.699 -6.173 -25.672 1.00 65.31 128 SER A O 1
ATOM 949 N N . VAL A 1 129 ? 19.204 -4.552 -26.105 1.00 67.75 129 VAL A N 1
ATOM 950 C CA . VAL A 1 129 ? 18.139 -5.128 -25.271 1.00 67.75 129 VAL A CA 1
ATOM 951 C C . VAL A 1 129 ? 17.476 -6.260 -26.049 1.00 67.75 129 VAL A C 1
ATOM 953 O O . VAL A 1 129 ? 16.477 -6.088 -26.742 1.00 67.75 129 VAL A O 1
ATOM 956 N N . ASN A 1 130 ? 18.058 -7.449 -25.938 1.00 64.88 130 ASN A N 1
ATOM 957 C CA . ASN A 1 130 ? 17.509 -8.664 -26.518 1.00 64.88 130 ASN A CA 1
ATOM 958 C C . ASN A 1 130 ? 16.324 -9.162 -25.671 1.00 64.88 130 ASN A C 1
ATOM 960 O O . ASN A 1 130 ? 16.473 -10.053 -24.829 1.00 64.88 130 ASN A O 1
ATOM 964 N N . ILE A 1 131 ? 15.141 -8.569 -25.868 1.00 68.88 131 ILE A N 1
ATOM 965 C CA . ILE A 1 131 ? 13.876 -9.094 -25.331 1.00 68.88 131 ILE A CA 1
ATOM 966 C C . ILE A 1 131 ? 13.491 -10.313 -26.170 1.00 68.88 131 ILE A C 1
ATOM 968 O O . ILE A 1 131 ? 12.610 -10.255 -27.020 1.00 68.88 131 ILE A O 1
ATOM 972 N N . SER A 1 132 ? 14.200 -11.421 -25.968 1.00 76.88 132 SER A N 1
ATOM 973 C CA . SER A 1 132 ? 13.858 -12.687 -26.603 1.00 76.88 132 SER A CA 1
ATOM 974 C C . SER A 1 132 ? 12.677 -13.314 -25.857 1.00 76.88 132 SER A C 1
ATOM 976 O O . SER A 1 132 ? 12.828 -13.666 -24.678 1.00 76.88 132 SER A O 1
ATOM 978 N N . PRO A 1 133 ? 11.518 -13.521 -26.514 1.00 79.44 133 PRO A N 1
ATOM 979 C CA . PRO A 1 133 ? 10.380 -14.212 -25.909 1.00 79.44 133 PRO A CA 1
ATOM 980 C C . PRO A 1 133 ? 10.756 -15.609 -25.400 1.00 79.44 133 PRO A C 1
ATO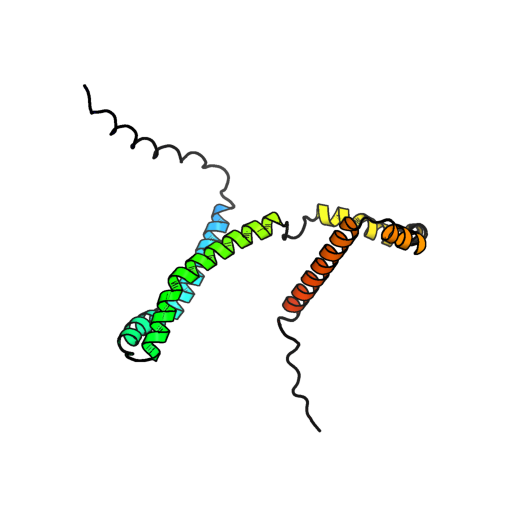M 982 O O . PRO A 1 133 ? 10.236 -16.062 -24.383 1.00 79.44 133 PRO A O 1
ATOM 985 N N . ALA A 1 134 ? 11.725 -16.266 -26.047 1.00 83.75 134 ALA A N 1
ATOM 986 C CA . ALA A 1 134 ? 12.225 -17.572 -25.631 1.00 83.75 134 ALA A CA 1
ATOM 987 C C . ALA A 1 134 ? 12.919 -17.527 -24.260 1.00 83.75 134 ALA A C 1
ATOM 989 O O . ALA A 1 134 ? 12.703 -18.415 -23.439 1.00 83.75 134 ALA A O 1
ATOM 990 N N . ASN A 1 135 ? 13.693 -16.475 -23.973 1.00 84.06 135 ASN A N 1
ATOM 991 C CA . ASN A 1 135 ? 14.359 -16.311 -22.677 1.00 84.06 135 ASN A CA 1
ATOM 992 C C . ASN A 1 135 ? 13.357 -16.006 -21.561 1.00 84.06 135 ASN A C 1
ATOM 994 O O . ASN A 1 135 ? 13.510 -16.488 -20.441 1.00 84.06 135 ASN A O 1
ATOM 998 N N . PHE A 1 136 ? 12.312 -15.239 -21.867 1.00 86.75 136 PHE A N 1
ATOM 999 C CA . PHE A 1 136 ? 11.242 -14.949 -20.919 1.00 86.75 136 PHE A CA 1
ATOM 1000 C C . PHE A 1 136 ? 10.427 -16.203 -20.579 1.00 86.75 136 PHE A C 1
ATOM 1002 O O . PHE A 1 136 ? 10.258 -16.531 -19.405 1.00 86.75 136 PHE A O 1
ATOM 1009 N N . LEU A 1 137 ? 10.004 -16.961 -21.594 1.00 89.31 137 LEU A N 1
ATOM 1010 C CA . LEU A 1 137 ? 9.298 -18.228 -21.401 1.00 89.31 137 LEU A CA 1
ATOM 1011 C C . LEU A 1 137 ? 10.172 -19.262 -20.685 1.00 89.31 137 LEU A C 1
ATOM 1013 O O . LEU A 1 137 ? 9.690 -19.964 -19.800 1.00 89.31 137 LEU A O 1
ATOM 1017 N N . ALA A 1 138 ? 11.467 -19.326 -21.007 1.00 88.56 138 ALA A N 1
ATOM 1018 C CA . ALA A 1 138 ? 12.416 -20.166 -20.283 1.00 88.56 138 ALA A CA 1
ATOM 1019 C C . ALA A 1 138 ? 12.547 -19.743 -18.813 1.00 88.56 138 ALA A C 1
ATOM 1021 O O . ALA A 1 138 ? 12.655 -20.594 -17.938 1.00 88.56 138 ALA A O 1
ATOM 1022 N N . ARG A 1 139 ? 12.489 -18.445 -18.510 1.00 87.50 139 ARG A N 1
ATOM 1023 C CA . ARG A 1 139 ? 12.530 -17.958 -17.129 1.00 87.50 139 ARG A CA 1
ATOM 1024 C C . ARG A 1 139 ? 11.279 -18.345 -16.351 1.00 87.50 139 ARG A C 1
ATOM 1026 O O . ARG A 1 139 ? 11.411 -18.829 -15.239 1.00 87.50 139 ARG A O 1
ATOM 1033 N N . ILE A 1 140 ? 10.095 -18.205 -16.949 1.00 89.44 140 ILE A N 1
ATOM 1034 C CA . ILE A 1 140 ? 8.830 -18.609 -16.316 1.00 89.44 140 ILE A CA 1
ATOM 1035 C C . ILE A 1 140 ? 8.793 -20.122 -16.103 1.00 89.44 140 ILE A C 1
ATOM 1037 O O . ILE A 1 140 ? 8.476 -20.574 -15.008 1.00 89.44 140 ILE A O 1
ATOM 1041 N N . ARG A 1 141 ? 9.139 -20.914 -17.127 1.00 90.75 141 ARG A N 1
ATOM 1042 C CA . ARG A 1 141 ? 9.060 -22.380 -17.036 1.00 90.75 141 ARG A CA 1
ATOM 1043 C C . ARG A 1 141 ? 10.037 -22.952 -16.003 1.00 90.75 141 ARG A C 1
ATOM 1045 O O . ARG A 1 141 ? 9.763 -23.993 -15.423 1.00 90.75 141 ARG A O 1
ATOM 1052 N N . ASN A 1 142 ? 11.188 -22.300 -15.828 1.00 93.44 142 ASN A N 1
ATOM 1053 C CA . ASN A 1 142 ? 12.238 -22.743 -14.916 1.00 93.44 142 ASN A CA 1
ATOM 1054 C C . ASN A 1 142 ? 12.119 -22.082 -13.526 1.00 93.44 142 ASN A C 1
ATOM 1056 O O . ASN A 1 142 ? 12.921 -22.394 -12.648 1.00 93.44 142 ASN A O 1
ATOM 1060 N N . ALA A 1 143 ? 11.170 -21.160 -13.322 1.00 92.12 143 ALA A N 1
ATOM 1061 C CA . ALA A 1 143 ? 10.977 -20.484 -12.045 1.00 92.12 143 ALA A CA 1
ATOM 1062 C C . ALA A 1 143 ? 10.388 -21.437 -11.003 1.00 92.12 143 ALA A C 1
ATOM 1064 O O . ALA A 1 143 ? 9.565 -22.307 -11.300 1.00 92.12 143 ALA A O 1
ATOM 1065 N N . SER A 1 144 ? 10.781 -21.247 -9.745 1.00 94.81 144 SER A N 1
ATOM 1066 C CA . SER A 1 144 ? 10.189 -22.017 -8.652 1.00 94.81 144 SER A CA 1
ATOM 1067 C C . SER A 1 144 ? 8.736 -21.580 -8.390 1.00 94.81 144 SER A C 1
ATOM 1069 O O . SER A 1 144 ? 8.409 -20.402 -8.569 1.00 94.81 144 SER A O 1
ATOM 1071 N N . PRO A 1 145 ? 7.859 -22.463 -7.870 1.00 94.25 145 PRO A N 1
ATOM 1072 C CA . PRO A 1 145 ? 6.486 -22.083 -7.526 1.00 94.25 145 PRO A CA 1
ATOM 1073 C C . PRO A 1 145 ? 6.405 -20.909 -6.539 1.00 94.25 145 PRO A C 1
ATOM 1075 O O . PRO A 1 145 ? 5.490 -20.095 -6.612 1.00 94.25 145 PRO A O 1
ATOM 1078 N N . LYS A 1 146 ? 7.384 -20.794 -5.631 1.00 95.19 146 LYS A N 1
ATOM 1079 C CA . LYS A 1 146 ? 7.469 -19.693 -4.659 1.00 95.19 146 LYS A CA 1
ATOM 1080 C C . LYS A 1 146 ? 7.783 -18.356 -5.326 1.00 95.19 146 LYS A C 1
ATOM 1082 O O . LYS A 1 146 ? 7.204 -17.344 -4.953 1.00 95.19 146 LYS A O 1
ATOM 1087 N N . GLU A 1 147 ? 8.685 -18.358 -6.303 1.00 93.00 147 GLU A N 1
ATOM 1088 C CA . GLU A 1 147 ? 9.059 -17.159 -7.059 1.00 93.00 147 GLU A CA 1
ATOM 1089 C C . GLU A 1 147 ? 7.890 -16.661 -7.909 1.00 93.00 147 GLU A C 1
ATOM 1091 O O . GLU A 1 147 ? 7.593 -15.469 -7.914 1.00 93.00 147 GLU A O 1
ATOM 1096 N N . LEU A 1 148 ? 7.163 -17.583 -8.546 1.00 94.81 148 LEU A N 1
ATOM 1097 C CA . LEU A 1 148 ? 5.968 -17.243 -9.310 1.00 94.81 148 LEU A CA 1
ATOM 1098 C C . LEU A 1 148 ? 4.842 -16.720 -8.408 1.00 94.81 148 LEU A C 1
ATOM 1100 O O . LEU A 1 148 ? 4.192 -15.736 -8.753 1.00 94.81 148 LEU A O 1
ATOM 1104 N N . ALA A 1 149 ? 4.636 -17.335 -7.239 1.00 96.12 149 ALA A N 1
ATOM 1105 C CA . ALA A 1 149 ? 3.660 -16.863 -6.261 1.00 96.12 149 ALA A CA 1
ATOM 1106 C C . ALA A 1 149 ? 4.007 -15.458 -5.752 1.00 96.12 149 ALA A C 1
ATOM 1108 O O . ALA A 1 149 ? 3.136 -14.595 -5.714 1.00 96.12 149 ALA A O 1
ATOM 1109 N N . PHE A 1 150 ? 5.276 -15.207 -5.421 1.00 95.88 150 PHE A N 1
ATOM 1110 C CA . PHE A 1 150 ? 5.737 -13.883 -5.010 1.00 95.88 150 PHE A CA 1
ATOM 1111 C C . PHE A 1 150 ? 5.515 -12.846 -6.115 1.00 95.88 150 PHE A C 1
ATOM 1113 O O . PHE A 1 150 ? 4.891 -11.820 -5.868 1.00 95.88 150 PHE A O 1
ATOM 1120 N N . ALA A 1 151 ? 5.930 -13.146 -7.349 1.00 95.06 151 ALA A N 1
ATOM 1121 C CA . ALA A 1 151 ? 5.713 -12.261 -8.490 1.00 95.06 151 ALA A CA 1
ATOM 1122 C C . ALA A 1 151 ? 4.220 -11.980 -8.735 1.00 95.06 151 ALA A C 1
ATOM 1124 O O . ALA A 1 151 ? 3.849 -10.841 -9.011 1.00 95.06 151 ALA A O 1
ATOM 1125 N N . GLY A 1 152 ? 3.362 -12.995 -8.596 1.00 96.56 152 GLY A N 1
ATOM 1126 C CA . GLY A 1 152 ? 1.913 -12.857 -8.727 1.00 96.56 152 GLY A CA 1
ATOM 1127 C C . GLY A 1 152 ? 1.298 -11.975 -7.641 1.00 96.56 152 GLY A C 1
ATOM 1128 O O . GLY A 1 152 ? 0.506 -11.088 -7.956 1.00 96.56 152 GLY A O 1
ATOM 1129 N N . VAL A 1 153 ? 1.693 -12.168 -6.379 1.00 96.75 153 VAL A N 1
ATOM 1130 C CA . VAL A 1 153 ? 1.234 -11.335 -5.255 1.00 96.75 153 VAL A CA 1
ATOM 1131 C C . VAL A 1 153 ? 1.695 -9.892 -5.442 1.00 96.75 153 VAL A C 1
ATOM 1133 O O . VAL A 1 153 ? 0.865 -8.990 -5.396 1.00 96.75 153 VAL A O 1
ATOM 1136 N N . THR A 1 154 ? 2.970 -9.661 -5.758 1.00 95.88 154 THR A N 1
ATOM 1137 C CA . THR A 1 154 ? 3.489 -8.307 -6.002 1.00 95.88 154 THR A CA 1
ATOM 1138 C C . THR A 1 154 ? 2.801 -7.636 -7.193 1.00 95.88 154 THR A C 1
ATOM 1140 O O . THR A 1 154 ? 2.481 -6.452 -7.133 1.00 95.88 154 THR A O 1
ATOM 1143 N N . ALA A 1 155 ? 2.514 -8.371 -8.271 1.00 97.19 155 ALA A N 1
ATOM 1144 C CA . ALA A 1 155 ? 1.761 -7.826 -9.399 1.00 97.19 155 ALA A CA 1
ATOM 1145 C C . ALA A 1 155 ? 0.335 -7.421 -8.989 1.00 97.19 155 ALA A C 1
ATOM 1147 O O . ALA A 1 155 ? -0.123 -6.335 -9.347 1.00 97.19 155 ALA A O 1
ATOM 1148 N N . ALA A 1 156 ? -0.348 -8.257 -8.202 1.00 97.44 156 ALA A N 1
ATOM 1149 C CA . ALA A 1 156 ? -1.671 -7.945 -7.671 1.00 97.44 156 ALA A CA 1
ATOM 1150 C C . ALA A 1 156 ? -1.646 -6.721 -6.738 1.00 97.44 156 ALA A C 1
ATOM 1152 O O . ALA A 1 156 ? -2.533 -5.873 -6.824 1.00 97.44 156 ALA A O 1
ATOM 1153 N N . GLU A 1 157 ? -0.617 -6.580 -5.901 1.00 94.88 157 GLU A N 1
ATOM 1154 C CA . GLU A 1 157 ? -0.417 -5.407 -5.041 1.00 94.88 157 GLU A CA 1
ATOM 1155 C C . GLU A 1 157 ? -0.240 -4.125 -5.861 1.00 94.88 157 GLU A C 1
ATOM 1157 O O . GLU A 1 157 ? -0.900 -3.125 -5.581 1.00 94.88 157 GLU A O 1
ATOM 1162 N N . VAL A 1 158 ? 0.592 -4.150 -6.908 1.00 96.00 158 VAL A N 1
ATOM 1163 C CA . VAL A 1 158 ? 0.806 -2.992 -7.794 1.00 96.00 158 VAL A CA 1
ATOM 1164 C C . VAL A 1 158 ? -0.497 -2.575 -8.481 1.00 96.00 158 VAL A C 1
ATOM 1166 O O . VAL A 1 158 ? -0.824 -1.387 -8.501 1.00 96.00 158 VAL A O 1
ATOM 1169 N N . VAL A 1 159 ? -1.279 -3.535 -8.988 1.00 97.62 159 VAL A N 1
ATOM 1170 C CA . VAL A 1 159 ? -2.609 -3.267 -9.565 1.00 97.62 159 VAL A CA 1
ATOM 1171 C C . VAL A 1 159 ? -3.565 -2.706 -8.504 1.00 97.62 159 VAL A C 1
ATOM 1173 O O . VAL A 1 159 ? -4.300 -1.752 -8.766 1.00 97.62 159 VAL A O 1
ATOM 1176 N N . GLY A 1 160 ? -3.518 -3.232 -7.280 1.00 95.94 160 GLY A N 1
ATOM 1177 C CA . GLY A 1 160 ? -4.276 -2.714 -6.144 1.00 95.94 160 GLY A CA 1
ATOM 1178 C C . GLY A 1 160 ? -3.954 -1.246 -5.851 1.00 95.94 160 GLY A C 1
ATOM 1179 O O . GLY A 1 160 ? -4.856 -0.413 -5.805 1.00 95.94 160 GLY A O 1
ATOM 1180 N N . PHE A 1 161 ? -2.675 -0.885 -5.735 1.00 95.25 161 PHE A N 1
ATOM 1181 C CA . PHE A 1 161 ? -2.269 0.507 -5.516 1.00 95.25 161 PHE A CA 1
ATOM 1182 C C . PHE A 1 161 ? -2.646 1.428 -6.674 1.00 95.25 161 PHE A C 1
ATOM 1184 O O . PHE A 1 161 ? -3.068 2.558 -6.430 1.00 95.25 161 PHE A O 1
ATOM 1191 N N . PHE A 1 162 ? -2.541 0.952 -7.915 1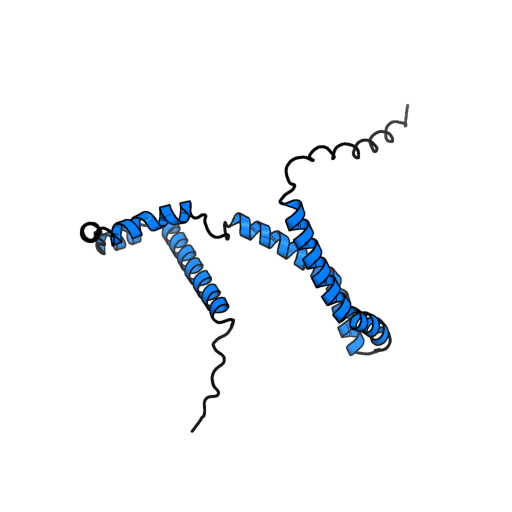.00 95.94 162 PHE A N 1
ATOM 1192 C CA . PHE A 1 162 ? -2.969 1.708 -9.087 1.00 95.94 162 PHE A CA 1
ATOM 1193 C C . PHE A 1 162 ? -4.462 2.058 -9.014 1.00 95.94 162 PHE A C 1
ATOM 1195 O O . PHE A 1 162 ? -4.825 3.226 -9.138 1.00 95.94 162 PHE A O 1
ATOM 1202 N N . THR A 1 163 ? -5.322 1.082 -8.707 1.00 95.38 163 THR A N 1
ATOM 1203 C CA . THR A 1 163 ? -6.772 1.320 -8.589 1.00 95.38 163 THR A CA 1
ATOM 1204 C C . THR A 1 163 ? -7.135 2.237 -7.418 1.00 95.38 163 THR A C 1
ATOM 1206 O O . THR A 1 163 ? -8.015 3.085 -7.562 1.00 95.38 163 THR A O 1
ATOM 1209 N N . ILE A 1 164 ? -6.436 2.142 -6.280 1.00 94.88 164 ILE A N 1
ATOM 1210 C CA . ILE A 1 164 ? -6.580 3.101 -5.169 1.00 94.88 164 ILE A CA 1
ATOM 1211 C C . ILE A 1 164 ? -6.172 4.510 -5.623 1.00 94.88 164 ILE A C 1
ATOM 1213 O O . ILE A 1 164 ? -6.863 5.483 -5.319 1.00 94.88 164 ILE A O 1
ATOM 1217 N N . GLY A 1 165 ? -5.081 4.627 -6.383 1.00 94.06 165 GLY A N 1
ATOM 1218 C CA . GLY A 1 165 ? -4.642 5.882 -6.989 1.00 94.06 165 GLY A CA 1
ATOM 1219 C C . GLY A 1 165 ? -5.709 6.486 -7.900 1.00 94.06 165 GLY A C 1
ATOM 1220 O O . GLY A 1 165 ? -6.017 7.670 -7.777 1.00 94.06 165 GLY A O 1
ATOM 1221 N N . GLU A 1 166 ? -6.347 5.672 -8.742 1.00 93.56 166 GLU A N 1
ATOM 1222 C CA . GLU A 1 166 ? -7.478 6.110 -9.562 1.00 93.56 166 GLU A CA 1
ATOM 1223 C C . GLU A 1 166 ? -8.678 6.544 -8.719 1.00 93.56 166 GLU A C 1
ATOM 1225 O O . GLU A 1 166 ? -9.285 7.560 -9.041 1.00 93.56 166 GLU A O 1
ATOM 1230 N N . MET A 1 167 ? -9.025 5.821 -7.642 1.00 93.94 167 MET A N 1
ATOM 1231 C CA . MET A 1 167 ? -10.109 6.208 -6.722 1.00 93.94 167 MET A CA 1
ATOM 1232 C C . MET A 1 167 ? -9.865 7.591 -6.115 1.00 93.94 167 MET A C 1
ATOM 1234 O O . MET A 1 167 ? -10.788 8.404 -6.058 1.00 93.94 167 MET A O 1
ATOM 1238 N N . ILE A 1 168 ? -8.627 7.866 -5.691 1.00 93.81 168 ILE A N 1
ATOM 1239 C CA . ILE A 1 168 ? -8.220 9.171 -5.157 1.00 93.81 168 ILE A CA 1
ATOM 1240 C C . ILE A 1 168 ? -8.259 10.229 -6.264 1.00 93.81 168 ILE A C 1
ATOM 1242 O O . ILE A 1 168 ? -8.849 11.288 -6.064 1.00 93.81 168 ILE A O 1
ATOM 1246 N N . GLY A 1 169 ? -7.693 9.934 -7.438 1.00 93.38 169 GLY A N 1
ATOM 1247 C CA . GLY A 1 169 ? -7.651 10.851 -8.579 1.00 93.38 169 GLY A CA 1
ATOM 1248 C C . GLY A 1 169 ? -9.038 11.239 -9.094 1.00 93.38 169 GLY A C 1
ATOM 1249 O O . GLY A 1 169 ? -9.258 12.392 -9.452 1.00 93.38 169 GLY A O 1
ATOM 1250 N N . ARG A 1 170 ? -10.000 10.309 -9.064 1.00 91.88 170 ARG A N 1
ATOM 1251 C CA . ARG A 1 170 ? -11.402 10.557 -9.438 1.00 91.88 170 ARG A CA 1
ATOM 1252 C C . ARG A 1 170 ? -12.291 10.990 -8.267 1.00 91.88 170 ARG A C 1
ATOM 1254 O O . ARG A 1 170 ? -13.475 11.230 -8.486 1.00 91.88 170 ARG A O 1
ATOM 1261 N N . MET A 1 171 ? -11.760 11.018 -7.038 1.00 92.75 171 MET A N 1
ATOM 1262 C CA . MET A 1 171 ? -12.476 11.293 -5.780 1.00 92.75 171 MET A CA 1
ATOM 1263 C C . MET A 1 171 ? -13.781 10.491 -5.588 1.00 92.75 171 MET A C 1
ATOM 1265 O O . MET A 1 171 ? -14.700 10.935 -4.902 1.00 92.75 171 MET A O 1
ATOM 1269 N N . ASN A 1 172 ? -13.881 9.304 -6.189 1.00 88.56 172 ASN A N 1
ATOM 1270 C CA . ASN A 1 172 ? -15.052 8.431 -6.106 1.00 88.56 172 ASN A CA 1
ATOM 1271 C C . ASN A 1 172 ? -14.602 6.999 -5.837 1.00 88.56 172 ASN A C 1
ATOM 1273 O O . ASN A 1 172 ? -13.708 6.492 -6.511 1.00 88.56 172 ASN A O 1
ATOM 1277 N N . ILE A 1 173 ? -15.255 6.335 -4.883 1.00 89.38 173 ILE A N 1
ATOM 1278 C CA . ILE A 1 173 ? -14.955 4.943 -4.516 1.00 89.38 173 ILE A CA 1
ATOM 1279 C C . ILE A 1 173 ? -15.649 3.975 -5.484 1.00 89.38 173 ILE A C 1
ATOM 1281 O O . ILE A 1 173 ? -15.026 3.030 -5.964 1.00 89.38 173 ILE A O 1
ATOM 1285 N N . VAL A 1 174 ? -16.914 4.248 -5.826 1.00 87.44 174 VAL A N 1
ATOM 1286 C CA . VAL A 1 174 ? -17.757 3.379 -6.661 1.00 87.44 174 VAL A CA 1
ATOM 1287 C C . VAL A 1 174 ? -18.172 4.110 -7.930 1.00 87.44 174 VAL A C 1
ATOM 1289 O O . VAL A 1 174 ? -18.956 5.053 -7.855 1.00 87.44 174 VAL A O 1
ATOM 1292 N N . GLY A 1 175 ? -17.675 3.632 -9.075 1.00 79.75 175 GLY A N 1
ATOM 1293 C CA . GLY A 1 175 ? -18.056 4.110 -10.406 1.00 79.75 175 GLY A CA 1
ATOM 1294 C C . GLY A 1 175 ? -17.862 5.614 -10.634 1.00 79.75 175 GLY A C 1
ATOM 1295 O O . GLY A 1 175 ? -17.415 6.364 -9.766 1.00 79.75 175 GLY A O 1
ATOM 1296 N N . TYR A 1 176 ? -18.216 6.058 -11.836 1.00 76.56 176 TYR A N 1
ATOM 1297 C CA . TYR A 1 176 ? -18.562 7.456 -12.062 1.00 76.56 176 TYR A CA 1
ATOM 1298 C C . TYR A 1 176 ? -20.054 7.610 -11.787 1.00 76.56 176 TYR A C 1
ATOM 1300 O O . TYR A 1 176 ? -20.839 6.709 -12.087 1.00 76.56 176 TYR A O 1
ATOM 1308 N N . ARG A 1 177 ? -20.458 8.738 -11.200 1.00 75.94 177 ARG A N 1
ATOM 1309 C CA . ARG A 1 177 ? -21.881 9.075 -11.134 1.00 75.94 177 ARG A CA 1
ATOM 1310 C C . ARG A 1 177 ? -22.353 9.221 -12.580 1.00 75.94 177 ARG A C 1
ATOM 1312 O O . ARG A 1 177 ? -21.865 10.107 -13.273 1.00 75.94 177 ARG A O 1
ATOM 1319 N N . GLY A 1 178 ? -23.194 8.300 -13.043 1.00 66.88 178 GLY A N 1
ATOM 1320 C CA . GLY A 1 178 ? -23.706 8.331 -14.408 1.00 66.88 178 GLY A CA 1
ATOM 1321 C C . GLY A 1 178 ? -24.473 9.626 -14.650 1.00 66.88 178 GLY A C 1
ATOM 1322 O O . GLY A 1 178 ? -25.250 10.050 -13.791 1.00 66.88 178 GLY A O 1
ATOM 1323 N N . GLU A 1 179 ? -24.262 10.243 -15.811 1.00 66.00 179 GLU A N 1
ATOM 1324 C CA . GLU A 1 179 ? -25.292 11.104 -16.383 1.00 66.00 179 GLU A CA 1
ATOM 1325 C C . GLU A 1 179 ? -26.602 10.316 -16.410 1.00 66.00 179 GLU A C 1
ATOM 1327 O O . GLU A 1 179 ? -26.614 9.108 -16.674 1.00 66.00 179 GLU A O 1
ATOM 1332 N N . VAL A 1 180 ? -27.703 10.988 -16.073 1.00 63.50 180 VAL A N 1
ATOM 1333 C CA . VAL A 1 180 ? -29.037 10.404 -16.193 1.00 63.50 180 VAL A CA 1
ATOM 1334 C C . VAL A 1 180 ? -29.164 9.972 -17.649 1.00 63.50 180 VAL A C 1
ATOM 1336 O O . VAL A 1 180 ? -29.063 10.815 -18.536 1.00 63.50 180 VAL A O 1
ATOM 1339 N N . ALA A 1 181 ? -29.300 8.671 -17.911 1.00 58.31 181 ALA A N 1
ATOM 1340 C CA . ALA A 1 181 ? -29.548 8.195 -19.261 1.00 58.31 181 ALA A CA 1
ATOM 1341 C C . ALA A 1 181 ? -30.842 8.865 -19.738 1.00 58.31 181 ALA A C 1
ATOM 1343 O O . ALA A 1 181 ? -31.934 8.518 -19.285 1.00 58.31 181 ALA A O 1
ATOM 1344 N N . HIS A 1 182 ? -30.713 9.887 -20.585 1.00 56.81 182 HIS A N 1
ATOM 1345 C CA . HIS A 1 182 ? -31.840 10.513 -21.248 1.00 56.81 182 HIS A CA 1
ATOM 1346 C C . HIS A 1 182 ? -32.380 9.479 -22.234 1.00 56.81 182 HIS A C 1
ATOM 1348 O O . HIS A 1 182 ? -31.881 9.333 -23.347 1.00 56.81 182 HIS A O 1
ATOM 1354 N N . HIS A 1 183 ? -33.351 8.691 -21.777 1.00 46.06 183 HIS A N 1
ATOM 1355 C CA . HIS A 1 183 ? -34.175 7.881 -22.655 1.00 46.06 183 HIS A CA 1
ATOM 1356 C C . HIS A 1 183 ? -34.923 8.839 -23.591 1.00 46.06 183 HIS A C 1
ATOM 1358 O O . HIS A 1 183 ? -35.726 9.652 -23.129 1.00 46.06 183 HIS A O 1
ATOM 1364 N N . HIS A 1 184 ? -34.583 8.769 -24.878 1.00 45.09 184 HIS A N 1
ATOM 1365 C CA . HIS A 1 184 ? -35.371 9.317 -25.977 1.00 45.09 184 HIS A CA 1
ATOM 1366 C C . HIS A 1 184 ? -36.488 8.345 -26.354 1.00 45.09 184 HIS A C 1
ATOM 1368 O O . HIS A 1 184 ? -36.241 7.118 -26.281 1.00 45.09 184 HIS A O 1
#

Radius of gyration: 30.28 Å; chains: 1; bounding box: 61×48×95 Å

Organism: NCBI:txid116970